Protein AF-A0A853MD20-F1 (afdb_monomer)

Foldseek 3Di:
DDPLVCQLVVQLCCLQPCDCDPNHVPHDRDDNVLSNVLSVVLSVVLVVCCVVDDPPCNVPVSVVSSVVSNCVSGND

pLDDT: mean 88.48, std 10.16, range [50.81, 96.19]

Secondary structure (DSSP, 8-state):
--GGGGHHHHHHHHHHHSTTSTT-TTSPPPPHHHHHHHHHHHHHHHHHHHHHSPTTTHHHHHHHHHHHHHHHHH--

Solvent-accessible surface area (backbone atoms only — not comparable to full-atom values): 4196 Å² total; per-residue (Å²): 132,68,82,71,83,47,46,32,59,53,45,25,50,47,47,60,58,37,36,57,26,97,90,28,65,84,41,74,76,55,55,68,68,61,29,47,52,30,13,53,53,20,35,51,53,25,55,55,44,47,75,70,40,58,94,81,48,34,81,56,49,26,59,48,52,28,51,52,44,35,39,73,68,68,58,128

Radius of gyration: 12.96 Å; Cα contacts (8 Å, |Δi|>4): 71; chains: 1; bounding box: 32×29×36 Å

Mean predicted aligned error: 4.75 Å

Structure (mmCIF, N/CA/C/O backbone):
data_AF-A0A853MD20-F1
#
_entry.id   AF-A0A853MD20-F1
#
loop_
_atom_site.group_PDB
_atom_site.id
_atom_site.type_symbol
_atom_site.label_atom_id
_atom_site.label_alt_id
_atom_site.label_comp_id
_atom_site.label_asym_id
_atom_site.label_entity_id
_atom_site.label_seq_id
_atom_site.pdbx_PDB_ins_code
_atom_site.Cartn_x
_atom_site.Cartn_y
_atom_site.Cartn_z
_atom_site.occupancy
_atom_site.B_iso_or_equiv
_atom_site.auth_seq_id
_atom_site.auth_comp_id
_atom_site.auth_asym_id
_atom_site.auth_atom_id
_atom_site.pdbx_PDB_model_num
ATOM 1 N N . MET A 1 1 ? 9.960 -18.477 -9.749 1.00 50.81 1 MET A N 1
ATOM 2 C CA . MET A 1 1 ? 8.785 -17.658 -9.393 1.00 50.81 1 MET A CA 1
ATOM 3 C C . MET A 1 1 ? 9.263 -16.222 -9.441 1.00 50.81 1 MET A C 1
ATOM 5 O O . MET A 1 1 ? 10.196 -15.903 -8.716 1.00 50.81 1 MET A O 1
ATOM 9 N N . ASP A 1 2 ? 8.781 -15.445 -10.406 1.00 55.00 2 ASP A N 1
ATOM 10 C CA . ASP A 1 2 ? 9.323 -14.112 -10.678 1.00 55.00 2 ASP A CA 1
ATOM 11 C C . ASP A 1 2 ? 8.990 -13.146 -9.526 1.00 55.00 2 ASP A C 1
ATOM 13 O O . ASP A 1 2 ? 7.909 -13.260 -8.935 1.00 55.00 2 ASP A O 1
ATOM 17 N N . LYS A 1 3 ? 9.900 -12.222 -9.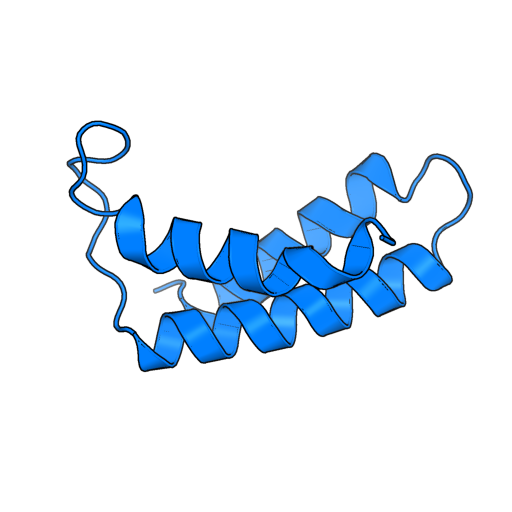181 1.00 55.53 3 LYS A N 1
ATOM 18 C CA . LYS A 1 3 ? 9.745 -11.286 -8.039 1.00 55.53 3 LYS A CA 1
ATOM 19 C C . LYS A 1 3 ? 8.443 -10.478 -8.118 1.00 55.53 3 LYS A C 1
ATOM 21 O O . LYS A 1 3 ?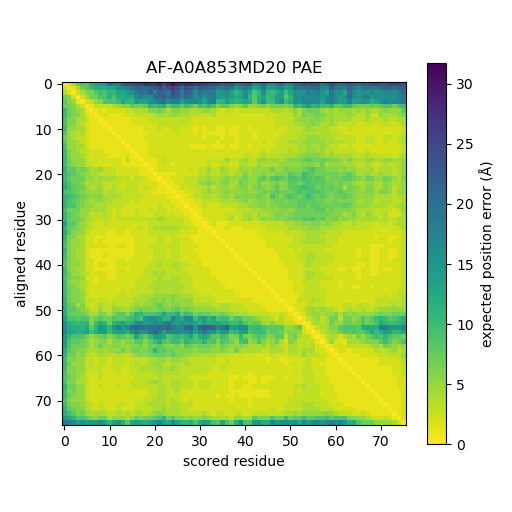 7.893 -10.091 -7.088 1.00 55.53 3 LYS A O 1
ATOM 26 N N . GLN A 1 4 ? 7.931 -10.272 -9.328 1.00 58.19 4 GLN A N 1
ATOM 27 C CA . GLN A 1 4 ? 6.755 -9.453 -9.604 1.00 58.19 4 GLN A CA 1
ATOM 28 C C . GLN A 1 4 ? 5.422 -10.091 -9.192 1.00 58.19 4 GLN A C 1
ATOM 30 O O . GLN A 1 4 ? 4.486 -9.372 -8.846 1.00 58.19 4 GLN A O 1
ATOM 35 N N . ASN A 1 5 ? 5.327 -11.424 -9.132 1.00 62.19 5 ASN A N 1
ATOM 36 C CA . ASN A 1 5 ? 4.040 -12.099 -8.906 1.00 62.19 5 ASN A CA 1
ATOM 37 C C . ASN A 1 5 ? 3.478 -11.913 -7.486 1.00 62.19 5 ASN A C 1
ATOM 39 O O . ASN A 1 5 ? 2.322 -12.245 -7.236 1.00 62.19 5 ASN A O 1
ATOM 43 N N . LEU A 1 6 ? 4.280 -11.403 -6.547 1.00 81.19 6 LEU A N 1
ATOM 44 C CA . LEU A 1 6 ? 3.897 -11.261 -5.140 1.00 81.19 6 LEU A CA 1
ATOM 45 C C . LEU A 1 6 ? 3.754 -9.808 -4.684 1.00 81.19 6 LEU A C 1
ATOM 47 O O . LEU A 1 6 ? 3.308 -9.577 -3.563 1.00 81.19 6 LEU A O 1
ATOM 51 N N . LEU A 1 7 ? 4.095 -8.823 -5.517 1.00 86.19 7 LEU A N 1
ATOM 52 C CA . LEU A 1 7 ? 4.198 -7.430 -5.077 1.00 86.19 7 LEU A CA 1
ATOM 53 C C . LEU A 1 7 ? 2.841 -6.864 -4.626 1.00 86.19 7 LEU A C 1
ATOM 55 O O . LEU A 1 7 ? 2.740 -6.283 -3.548 1.00 86.19 7 LEU A O 1
ATOM 59 N N . GLY A 1 8 ? 1.774 -7.139 -5.382 1.00 89.38 8 GLY A N 1
ATOM 60 C CA . GLY A 1 8 ? 0.409 -6.777 -4.984 1.00 89.38 8 GLY A CA 1
ATOM 61 C C . GLY A 1 8 ? -0.043 -7.477 -3.701 1.00 89.38 8 GLY A C 1
ATOM 62 O O . GLY A 1 8 ? -0.624 -6.840 -2.828 1.00 89.38 8 GLY A O 1
ATOM 63 N N . LEU A 1 9 ? 0.285 -8.761 -3.530 1.00 93.00 9 LEU A N 1
ATOM 64 C CA . LEU A 1 9 ? -0.043 -9.498 -2.306 1.00 93.00 9 LEU A CA 1
ATOM 65 C C . LEU A 1 9 ? 0.672 -8.897 -1.088 1.00 93.00 9 LEU A C 1
ATOM 67 O O . LEU A 1 9 ? 0.052 -8.702 -0.046 1.00 93.00 9 LEU A O 1
ATOM 71 N N . VAL A 1 10 ? 1.956 -8.560 -1.224 1.00 93.00 10 VAL A N 1
ATOM 72 C CA . VAL A 1 10 ? 2.744 -7.938 -0.152 1.00 93.00 10 VAL A CA 1
ATOM 73 C C . VAL A 1 10 ? 2.159 -6.580 0.229 1.00 93.00 10 VAL A C 1
ATOM 75 O O . VAL A 1 10 ? 1.925 -6.343 1.413 1.00 93.00 10 VAL A O 1
ATOM 78 N N . ILE A 1 11 ? 1.855 -5.718 -0.747 1.00 93.31 11 ILE A N 1
ATOM 79 C CA . ILE A 1 11 ? 1.226 -4.415 -0.481 1.00 93.31 11 ILE A CA 1
ATOM 80 C C . ILE A 1 11 ? -0.125 -4.609 0.219 1.00 93.31 11 ILE A C 1
ATOM 82 O O . ILE A 1 11 ? -0.374 -3.975 1.242 1.00 93.31 11 ILE A O 1
ATOM 86 N N . PHE A 1 12 ? -0.972 -5.511 -0.279 1.00 95.19 12 PHE A N 1
ATOM 87 C CA . PHE A 1 12 ? -2.285 -5.783 0.307 1.00 95.19 12 PHE A CA 1
ATOM 88 C C . PHE A 1 12 ? -2.187 -6.233 1.769 1.00 95.19 12 PHE A C 1
ATOM 90 O O . PHE A 1 12 ? -2.843 -5.660 2.639 1.00 95.19 12 PHE A O 1
ATOM 97 N N . LEU A 1 13 ? -1.337 -7.224 2.053 1.00 95.19 13 LEU A N 1
ATOM 98 C CA . LEU A 1 13 ? -1.158 -7.753 3.403 1.00 95.19 13 LEU A CA 1
ATOM 99 C C . LEU A 1 13 ? -0.579 -6.702 4.352 1.00 95.19 13 LEU A C 1
ATOM 101 O O . LEU A 1 13 ? -1.032 -6.603 5.488 1.00 95.19 13 LEU A O 1
ATOM 105 N N . ILE A 1 14 ? 0.377 -5.890 3.896 1.00 94.44 14 ILE A N 1
ATOM 106 C CA . ILE A 1 14 ? 0.944 -4.801 4.700 1.00 94.44 14 ILE A CA 1
ATOM 107 C C . ILE A 1 14 ? -0.142 -3.788 5.067 1.00 94.44 14 ILE A C 1
ATOM 109 O O . ILE A 1 14 ? -0.290 -3.450 6.240 1.00 94.44 14 ILE A O 1
ATOM 113 N N . LEU A 1 15 ? -0.924 -3.331 4.087 1.00 94.00 15 LEU A N 1
ATOM 114 C CA . LEU A 1 15 ? -1.974 -2.337 4.314 1.00 94.00 15 LEU A CA 1
ATOM 115 C C . LEU A 1 15 ? -3.100 -2.862 5.214 1.00 94.00 15 LEU A C 1
ATOM 117 O O . LEU A 1 15 ? -3.703 -2.078 5.942 1.00 94.00 15 LEU A O 1
ATOM 121 N N . LEU A 1 16 ? -3.372 -4.168 5.179 1.00 94.94 16 LEU A N 1
ATOM 122 C CA . LEU A 1 16 ? -4.418 -4.789 5.986 1.00 94.94 16 LEU A CA 1
ATOM 123 C C . LEU A 1 16 ? -3.957 -5.130 7.412 1.00 94.94 16 LEU A C 1
ATOM 125 O O . LEU A 1 16 ? -4.733 -4.981 8.350 1.00 94.94 16 LEU A O 1
ATOM 129 N N . LEU A 1 17 ? -2.719 -5.609 7.581 1.00 95.06 17 LEU A N 1
ATOM 130 C CA . LEU A 1 17 ? -2.256 -6.216 8.837 1.00 95.06 17 LEU A CA 1
ATOM 131 C C . LEU A 1 17 ? -1.405 -5.287 9.710 1.00 95.06 17 LEU A C 1
ATOM 133 O O . LEU A 1 17 ? -1.328 -5.506 10.916 1.00 95.06 17 LEU A O 1
ATOM 137 N N . ILE A 1 18 ? -0.730 -4.286 9.133 1.00 94.62 18 ILE A N 1
ATOM 138 C CA . ILE A 1 18 ? 0.176 -3.408 9.893 1.00 94.62 18 ILE A CA 1
ATOM 139 C C . ILE A 1 18 ? -0.575 -2.337 10.702 1.00 94.62 18 ILE A C 1
ATOM 141 O O . ILE A 1 18 ? -0.200 -2.135 11.863 1.00 94.62 18 ILE A O 1
ATOM 145 N N . PRO A 1 19 ? -1.596 -1.635 10.168 1.00 92.94 19 PRO A N 1
ATOM 146 C CA . PRO A 1 19 ? -2.286 -0.600 10.932 1.00 92.94 19 PRO A CA 1
ATOM 147 C C . PRO A 1 19 ? -2.971 -1.156 12.185 1.00 92.94 19 PRO A C 1
ATOM 149 O O . PRO A 1 19 ? -3.720 -2.126 12.111 1.00 92.94 19 PRO A O 1
ATOM 152 N N . GLY A 1 20 ? -2.710 -0.552 13.345 1.00 88.12 20 GLY A N 1
ATOM 153 C CA . GLY A 1 20 ? -3.230 -1.022 14.633 1.00 88.12 20 GLY A CA 1
ATOM 154 C C . GLY A 1 20 ? -2.493 -2.236 15.218 1.00 88.12 20 GLY A C 1
ATOM 155 O O . GLY A 1 20 ? -2.834 -2.682 16.311 1.00 88.12 20 GLY A O 1
ATOM 156 N N . SER A 1 21 ? -1.470 -2.762 14.534 1.00 90.69 21 SER A N 1
ATOM 157 C CA . SER A 1 21 ? -0.589 -3.809 15.071 1.00 90.69 21 SER A CA 1
ATOM 158 C C . SER A 1 21 ? 0.508 -3.233 15.975 1.00 90.69 21 SER A C 1
ATOM 160 O O . SER A 1 21 ? 0.707 -2.021 16.043 1.00 90.69 21 SER A O 1
ATOM 162 N N . LEU A 1 22 ? 1.308 -4.107 16.597 1.00 94.44 22 LEU A N 1
ATOM 163 C CA . LEU A 1 22 ? 2.508 -3.713 17.352 1.00 94.44 22 LEU A CA 1
ATOM 164 C C . LEU A 1 22 ? 3.519 -2.906 16.517 1.00 94.44 22 LEU A C 1
ATOM 166 O O . LEU A 1 22 ? 4.265 -2.107 17.075 1.00 94.44 22 LEU A O 1
ATOM 170 N N . PHE A 1 23 ? 3.542 -3.092 15.193 1.00 91.06 23 PHE A N 1
ATOM 171 C CA . PHE A 1 23 ? 4.453 -2.380 14.291 1.00 91.06 23 PHE A CA 1
ATOM 172 C C . PHE A 1 23 ? 3.941 -0.990 13.893 1.00 91.06 23 PHE A C 1
ATOM 174 O O . PHE A 1 23 ? 4.717 -0.170 13.404 1.00 91.06 23 PHE A O 1
ATOM 181 N N . SER A 1 24 ? 2.648 -0.709 14.086 1.00 90.75 24 SER A N 1
ATOM 182 C CA . SER A 1 24 ? 2.060 0.604 13.810 1.00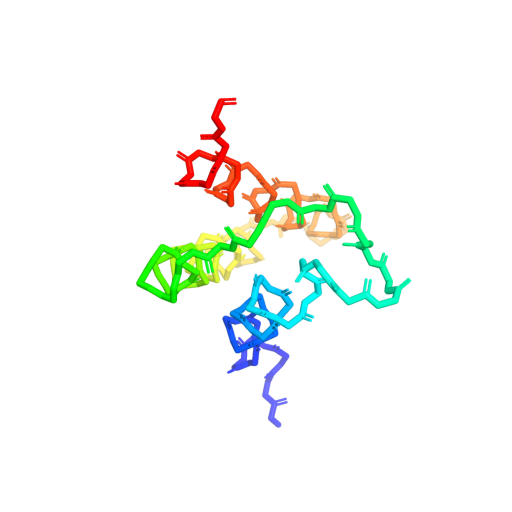 90.75 24 SER A CA 1
ATOM 183 C C . SER A 1 24 ? 0.791 0.846 14.643 1.00 90.75 24 SER A C 1
ATOM 185 O O . SER A 1 24 ? -0.315 0.929 14.101 1.00 90.75 24 SER A O 1
ATOM 187 N N . PRO A 1 25 ? 0.923 0.977 15.976 1.00 89.94 25 PRO A N 1
ATOM 188 C CA . PRO A 1 25 ? -0.229 1.024 16.879 1.00 89.94 25 PRO A CA 1
ATOM 189 C C . PRO A 1 25 ? -1.067 2.300 16.720 1.00 89.94 25 PRO A C 1
ATOM 191 O O . PRO A 1 25 ? -2.226 2.330 17.118 1.00 89.94 25 PRO A O 1
ATOM 194 N N . LEU A 1 26 ? -0.487 3.353 16.134 1.00 93.00 26 LEU A N 1
ATOM 195 C CA . LEU A 1 26 ? -1.141 4.647 15.918 1.00 93.00 26 LEU A CA 1
ATOM 196 C C . LEU A 1 26 ? -1.687 4.828 14.494 1.00 93.00 26 LEU A C 1
ATOM 198 O O . LEU A 1 26 ? -2.332 5.838 14.215 1.00 93.00 26 LEU A O 1
ATOM 202 N N . ALA A 1 27 ? -1.429 3.892 13.576 1.00 89.69 27 ALA A N 1
ATOM 203 C CA . ALA A 1 27 ? -1.948 3.996 12.218 1.00 89.69 27 ALA A CA 1
ATOM 204 C C . ALA A 1 27 ? -3.450 3.699 12.180 1.00 89.69 27 ALA A C 1
ATOM 206 O O . ALA A 1 27 ? -3.942 2.765 12.811 1.00 89.69 27 ALA A O 1
ATOM 207 N N . THR A 1 28 ? -4.187 4.492 11.400 1.00 90.25 28 THR A N 1
ATOM 208 C CA . THR A 1 28 ? -5.622 4.274 11.211 1.00 90.25 28 THR A CA 1
ATOM 209 C C . THR A 1 28 ? -5.861 3.007 10.385 1.00 90.25 28 THR A C 1
ATOM 211 O O . THR A 1 28 ? -5.259 2.885 9.316 1.00 90.25 28 THR A O 1
ATOM 214 N N . PRO A 1 29 ? -6.763 2.103 10.815 1.00 91.25 29 PRO A N 1
ATOM 215 C CA . PRO A 1 29 ? -7.148 0.945 10.020 1.00 91.25 29 PRO A CA 1
ATOM 216 C C . PRO A 1 29 ? -7.615 1.336 8.618 1.00 91.25 29 PRO A C 1
ATOM 218 O O . PRO A 1 29 ? -8.334 2.326 8.430 1.00 91.25 29 PRO A O 1
ATOM 221 N N . ILE A 1 30 ? -7.192 0.548 7.634 1.00 92.50 30 ILE A N 1
ATOM 222 C CA . ILE A 1 30 ? -7.531 0.737 6.227 1.00 92.50 30 ILE A CA 1
ATOM 223 C C . ILE A 1 30 ? -8.623 -0.269 5.872 1.00 92.50 30 ILE A C 1
ATOM 225 O O . ILE A 1 30 ? -8.531 -1.448 6.198 1.00 92.50 30 ILE A O 1
ATOM 229 N N . ASP A 1 31 ? -9.669 0.212 5.205 1.00 92.50 31 ASP A N 1
ATOM 230 C CA . ASP A 1 31 ? -10.737 -0.641 4.694 1.00 92.50 31 ASP A CA 1
ATOM 231 C C . ASP A 1 31 ? -10.200 -1.645 3.654 1.00 92.50 31 ASP A C 1
ATOM 233 O O . ASP A 1 31 ? -9.380 -1.291 2.801 1.00 92.50 31 ASP A O 1
ATOM 237 N N . GLY A 1 32 ? -10.684 -2.889 3.705 1.00 93.88 32 GLY A N 1
ATOM 238 C CA . GLY A 1 32 ? -10.188 -3.978 2.860 1.00 93.88 32 GLY A CA 1
ATOM 239 C C . GLY A 1 32 ? -10.343 -3.715 1.360 1.00 93.88 32 GLY A C 1
ATOM 240 O O . GLY A 1 32 ? -9.454 -4.072 0.585 1.00 93.88 32 GLY A O 1
ATOM 241 N N . TRP A 1 33 ? -11.411 -3.031 0.937 1.00 94.19 33 TRP A N 1
ATOM 242 C CA . TRP A 1 33 ? -11.606 -2.666 -0.468 1.00 94.19 33 TRP A CA 1
ATOM 243 C C . TRP A 1 33 ? -10.592 -1.612 -0.916 1.00 94.19 33 TRP A C 1
ATOM 245 O O . TRP A 1 33 ? -9.967 -1.758 -1.968 1.00 94.19 33 TRP A O 1
ATOM 255 N N . ARG A 1 34 ? -10.351 -0.584 -0.090 1.00 93.88 34 ARG A N 1
ATOM 256 C CA . ARG A 1 34 ? -9.320 0.437 -0.367 1.00 93.88 34 ARG A CA 1
ATOM 257 C C . ARG A 1 34 ? -7.917 -0.167 -0.398 1.00 93.88 34 ARG A C 1
ATOM 259 O O . ARG A 1 34 ? -7.128 0.198 -1.267 1.00 93.88 34 ARG A O 1
ATOM 266 N N . ALA A 1 35 ? -7.618 -1.103 0.503 1.00 95.50 35 ALA A N 1
ATOM 267 C CA . ALA A 1 35 ? -6.351 -1.831 0.512 1.00 95.50 35 ALA A CA 1
ATOM 268 C C . ALA A 1 35 ? -6.173 -2.673 -0.761 1.00 95.50 35 ALA A C 1
ATOM 270 O O . ALA A 1 35 ? -5.092 -2.668 -1.350 1.00 95.50 35 ALA A O 1
ATOM 271 N N . MET A 1 36 ? -7.229 -3.355 -1.219 1.00 96.06 36 MET A N 1
ATOM 272 C CA . MET A 1 36 ? -7.183 -4.160 -2.442 1.00 96.06 36 MET A CA 1
ATOM 273 C C . MET A 1 36 ? -6.992 -3.292 -3.688 1.00 96.06 36 MET A C 1
ATOM 275 O O . MET A 1 36 ? -6.135 -3.600 -4.517 1.00 96.06 36 MET A O 1
ATOM 279 N N . LEU A 1 37 ? -7.729 -2.181 -3.794 1.00 96.19 37 LEU A N 1
ATOM 280 C CA . LEU A 1 37 ? -7.549 -1.212 -4.875 1.00 96.19 37 LEU A CA 1
ATOM 281 C C . LEU A 1 37 ? -6.117 -0.676 -4.904 1.00 96.19 37 LEU A C 1
ATOM 283 O O . LEU A 1 37 ? -5.470 -0.773 -5.942 1.00 96.19 37 LEU A O 1
ATOM 287 N N . ALA A 1 38 ? -5.605 -0.193 -3.768 1.00 95.56 38 ALA A N 1
ATOM 288 C CA . ALA A 1 38 ? -4.241 0.321 -3.671 1.00 95.56 38 ALA A CA 1
ATOM 289 C C . ALA A 1 38 ? -3.194 -0.729 -4.058 1.00 95.56 38 ALA A C 1
ATOM 291 O O . ALA A 1 38 ? -2.254 -0.427 -4.787 1.00 95.56 38 ALA A O 1
ATOM 292 N N . ALA A 1 39 ? -3.364 -1.974 -3.615 1.00 95.25 39 ALA A N 1
ATOM 293 C CA . ALA A 1 39 ? -2.448 -3.057 -3.938 1.00 95.25 39 ALA A CA 1
ATOM 294 C C . ALA A 1 39 ? -2.398 -3.365 -5.439 1.00 95.25 39 ALA A C 1
ATOM 296 O O . ALA A 1 39 ? -1.309 -3.456 -6.009 1.00 95.25 39 ALA A O 1
ATOM 297 N N . VAL A 1 40 ? -3.558 -3.498 -6.086 1.00 95.38 40 VAL A N 1
ATOM 298 C CA . VAL A 1 40 ? -3.642 -3.813 -7.520 1.00 95.38 40 VAL A CA 1
ATOM 299 C C . VAL A 1 40 ? -3.095 -2.664 -8.363 1.00 95.38 40 VAL A C 1
ATOM 301 O O . VAL A 1 40 ? -2.280 -2.895 -9.261 1.00 95.38 40 VAL A O 1
ATOM 304 N N . THR A 1 41 ? -3.489 -1.422 -8.071 1.00 95.81 41 THR A N 1
ATOM 305 C CA . THR A 1 41 ? -3.010 -0.263 -8.834 1.00 95.81 41 THR A CA 1
ATOM 306 C C . THR A 1 41 ? -1.517 -0.053 -8.635 1.00 95.81 41 THR A C 1
ATOM 308 O O . THR A 1 41 ? -0.791 0.074 -9.618 1.00 95.81 41 THR A O 1
ATOM 311 N N . SER A 1 42 ? -1.028 -0.074 -7.393 1.00 94.94 42 SER A N 1
ATOM 312 C CA . SER A 1 42 ? 0.391 0.153 -7.120 1.00 94.94 42 SER A CA 1
ATOM 313 C C . SER A 1 42 ? 1.261 -0.937 -7.725 1.00 94.94 42 SER A C 1
ATOM 315 O O . SER A 1 42 ? 2.270 -0.608 -8.339 1.00 94.94 42 SER A O 1
ATOM 317 N N . ALA A 1 43 ? 0.858 -2.209 -7.634 1.00 93.56 43 ALA A N 1
ATOM 318 C CA . ALA A 1 43 ? 1.593 -3.298 -8.273 1.00 93.56 43 ALA A CA 1
ATOM 319 C C . ALA A 1 43 ? 1.647 -3.139 -9.798 1.00 93.56 43 ALA A C 1
ATOM 321 O O . ALA A 1 43 ? 2.705 -3.320 -10.391 1.00 93.56 43 ALA A O 1
ATOM 322 N N . THR A 1 44 ? 0.543 -2.720 -10.423 1.00 93.38 44 THR A N 1
ATOM 323 C CA . THR A 1 44 ? 0.503 -2.466 -11.870 1.00 93.38 44 THR A CA 1
ATOM 324 C C . THR A 1 44 ? 1.490 -1.368 -12.269 1.00 93.38 44 THR A C 1
ATOM 326 O O . THR A 1 44 ? 2.314 -1.569 -13.160 1.00 93.38 44 THR A O 1
ATOM 329 N N . PHE A 1 45 ? 1.457 -0.216 -11.592 1.00 93.56 45 PHE A N 1
ATOM 330 C CA . PHE A 1 45 ? 2.370 0.891 -11.892 1.00 93.56 45 PHE A CA 1
ATOM 331 C C . PHE A 1 45 ? 3.830 0.553 -11.570 1.00 93.56 45 PHE A C 1
ATOM 333 O O . PHE A 1 45 ? 4.712 0.916 -12.342 1.00 93.56 45 PHE A O 1
ATOM 340 N N . ALA A 1 46 ? 4.084 -0.166 -10.476 1.00 91.44 46 ALA A N 1
ATOM 341 C CA . ALA A 1 46 ? 5.412 -0.642 -10.103 1.00 91.44 46 ALA A CA 1
ATOM 342 C C . ALA A 1 46 ? 6.006 -1.559 -11.180 1.00 91.44 46 ALA A C 1
ATOM 344 O O . ALA A 1 46 ? 7.125 -1.320 -11.627 1.00 91.44 46 ALA A O 1
ATOM 345 N N . THR A 1 47 ? 5.238 -2.545 -11.650 1.00 90.06 47 THR A N 1
ATOM 346 C CA . THR A 1 47 ? 5.653 -3.463 -12.719 1.00 90.06 47 THR A CA 1
ATOM 347 C C . THR A 1 47 ? 5.929 -2.729 -14.028 1.00 90.06 47 THR A C 1
ATOM 349 O O . THR A 1 47 ? 6.942 -2.988 -14.678 1.00 90.06 47 THR A O 1
ATOM 352 N N . LEU A 1 48 ? 5.053 -1.796 -14.416 1.00 89.56 48 LEU A N 1
ATOM 353 C CA . LEU A 1 48 ? 5.263 -0.991 -15.620 1.00 89.56 48 LEU A CA 1
ATOM 354 C C . LEU A 1 48 ? 6.539 -0.157 -15.512 1.00 89.56 48 LEU A C 1
ATOM 356 O O . LEU A 1 48 ? 7.321 -0.110 -16.459 1.00 89.56 48 LEU A O 1
ATOM 360 N N . LEU A 1 49 ? 6.755 0.476 -14.358 1.00 89.75 49 LEU A N 1
ATOM 361 C CA . LEU A 1 49 ? 7.906 1.335 -14.126 1.00 89.75 49 LEU A CA 1
ATOM 362 C C . LEU A 1 49 ? 9.216 0.548 -14.104 1.00 89.75 49 LEU A C 1
ATOM 364 O O . LEU A 1 49 ? 10.183 0.976 -14.724 1.00 89.75 49 LEU A O 1
ATOM 368 N N . GLU A 1 50 ? 9.235 -0.614 -13.454 1.00 86.19 50 GLU A N 1
ATOM 369 C CA . GLU A 1 50 ? 10.383 -1.524 -13.454 1.00 86.19 50 GLU A CA 1
ATOM 370 C C . GLU A 1 50 ? 10.750 -1.931 -14.891 1.00 86.19 50 GLU A C 1
ATOM 372 O O . GLU A 1 50 ? 11.924 -1.916 -15.260 1.00 86.19 50 GLU A O 1
ATOM 377 N N . GLY A 1 51 ? 9.743 -2.179 -15.739 1.00 86.12 51 GLY A N 1
ATOM 378 C CA . GLY A 1 51 ? 9.926 -2.524 -17.151 1.00 86.12 51 GLY A CA 1
ATOM 379 C C . GLY A 1 51 ? 10.496 -1.405 -18.033 1.00 86.12 51 GLY A C 1
ATOM 380 O O . GLY A 1 51 ? 11.078 -1.703 -19.077 1.00 86.12 51 GLY A O 1
ATOM 381 N N . ILE A 1 52 ? 10.359 -0.135 -17.635 1.00 87.25 52 ILE A N 1
ATOM 382 C CA . ILE A 1 52 ? 10.886 1.024 -18.386 1.00 87.25 52 ILE A CA 1
ATOM 383 C C . ILE A 1 52 ? 12.111 1.669 -17.735 1.00 87.25 52 ILE A C 1
ATOM 385 O O . ILE A 1 52 ? 12.816 2.446 -18.381 1.00 87.25 52 ILE A O 1
ATOM 389 N N . SER A 1 53 ? 12.364 1.387 -16.459 1.00 81.81 53 SER A N 1
ATOM 390 C CA . SER A 1 53 ? 13.423 2.044 -15.704 1.00 81.81 53 SER A CA 1
ATOM 391 C C . SER A 1 53 ? 14.819 1.592 -16.161 1.00 81.81 53 SER A C 1
ATOM 393 O O . SER A 1 53 ? 15.086 0.392 -16.281 1.00 81.81 53 SER A O 1
ATOM 395 N N . PRO A 1 54 ? 15.751 2.532 -16.407 1.00 81.69 54 PRO A N 1
ATOM 396 C CA . PRO A 1 54 ? 17.157 2.204 -16.598 1.00 81.69 54 PRO A CA 1
ATOM 397 C C . PRO A 1 54 ? 17.708 1.415 -15.408 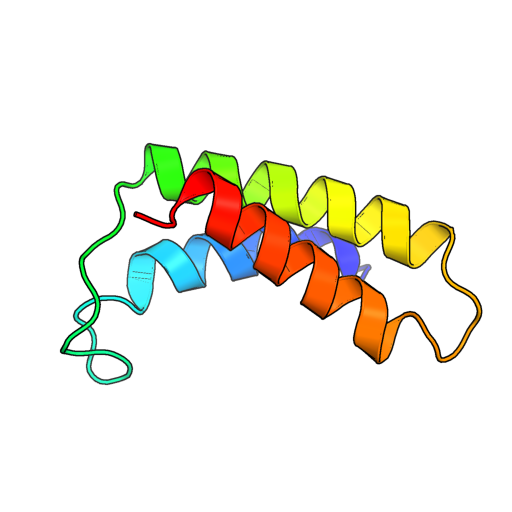1.00 81.69 54 PRO A C 1
ATOM 399 O O . PRO A 1 54 ? 17.443 1.770 -14.254 1.00 81.69 54 PRO A O 1
ATOM 402 N N . ARG A 1 55 ? 18.524 0.388 -15.687 1.00 77.81 55 ARG A N 1
ATOM 403 C CA . ARG A 1 55 ? 19.168 -0.446 -14.657 1.00 77.81 55 ARG A CA 1
ATOM 404 C C . ARG A 1 55 ? 19.856 0.440 -13.612 1.00 77.81 55 ARG A C 1
ATOM 406 O O . ARG A 1 55 ? 20.756 1.204 -13.960 1.00 77.81 55 ARG A O 1
ATOM 413 N N . GLY A 1 56 ? 19.426 0.340 -12.354 1.00 74.69 56 GLY A N 1
ATOM 414 C CA . GLY A 1 56 ? 19.941 1.122 -11.226 1.00 74.69 56 GLY A CA 1
ATOM 415 C C . GLY A 1 56 ? 19.029 2.264 -10.762 1.00 74.69 56 GLY A C 1
ATOM 416 O O . GLY A 1 56 ? 19.160 2.707 -9.622 1.00 74.69 56 GLY A O 1
ATOM 417 N N . THR A 1 57 ? 18.091 2.727 -11.596 1.00 81.06 57 THR A N 1
ATOM 418 C CA . THR A 1 57 ? 17.059 3.711 -11.198 1.00 81.06 57 THR A CA 1
ATOM 419 C C . THR A 1 57 ? 15.750 3.056 -10.748 1.00 81.06 57 THR A C 1
ATOM 421 O O . THR A 1 57 ? 14.955 3.687 -10.051 1.00 81.06 57 THR A O 1
ATOM 424 N N . ASP A 1 58 ? 15.544 1.784 -11.084 1.00 79.44 58 ASP A N 1
ATOM 425 C CA . ASP A 1 58 ? 14.485 0.889 -10.593 1.00 79.44 58 ASP A CA 1
ATOM 426 C C . ASP A 1 58 ? 14.395 0.855 -9.061 1.00 79.44 58 ASP A C 1
ATOM 428 O O . ASP A 1 58 ? 13.307 0.981 -8.499 1.00 79.44 58 ASP A O 1
ATOM 432 N N . ASN A 1 59 ? 15.541 0.795 -8.376 1.00 87.31 59 ASN A N 1
ATOM 433 C CA . ASN A 1 59 ? 15.611 0.746 -6.909 1.00 87.31 59 ASN A CA 1
ATOM 434 C C . ASN A 1 59 ? 15.005 1.970 -6.203 1.00 87.31 59 ASN A C 1
ATOM 436 O O . ASN A 1 59 ? 14.605 1.871 -5.044 1.00 87.31 59 ASN A O 1
ATOM 440 N N . LEU A 1 60 ? 14.959 3.122 -6.875 1.00 87.81 60 LEU A N 1
ATOM 441 C CA . LEU A 1 60 ? 14.377 4.359 -6.344 1.00 87.81 60 LEU A CA 1
ATOM 442 C C . LEU A 1 60 ? 12.993 4.623 -6.933 1.00 87.81 60 LEU A C 1
ATOM 444 O O . LEU A 1 60 ? 12.060 4.959 -6.208 1.00 87.81 60 LEU A O 1
ATOM 448 N N . SER A 1 61 ? 12.857 4.457 -8.246 1.00 89.56 61 SER A N 1
ATOM 449 C CA . SER A 1 61 ? 11.632 4.774 -8.972 1.00 89.56 61 SER A CA 1
ATOM 450 C C . SER A 1 61 ? 10.474 3.845 -8.589 1.00 89.56 61 SER A C 1
ATOM 452 O O . SER A 1 61 ? 9.372 4.337 -8.339 1.00 89.56 61 SER A O 1
ATOM 454 N N . VAL A 1 62 ? 10.706 2.530 -8.466 1.00 91.38 62 VAL A N 1
ATOM 455 C CA . VAL A 1 62 ? 9.640 1.548 -8.199 1.00 91.38 62 VAL A CA 1
ATOM 456 C C . VAL A 1 62 ? 9.008 1.758 -6.816 1.00 91.38 62 VAL A C 1
ATOM 458 O O . VAL A 1 62 ? 7.779 1.898 -6.748 1.00 91.38 62 VAL A O 1
ATOM 461 N N . PRO A 1 63 ? 9.775 1.873 -5.710 1.00 90.88 63 PRO A N 1
ATOM 462 C CA . PRO A 1 63 ? 9.197 2.188 -4.405 1.00 90.88 63 PRO A CA 1
ATOM 463 C C . PRO A 1 63 ? 8.543 3.572 -4.360 1.00 90.88 63 PRO A C 1
ATOM 465 O O . PRO A 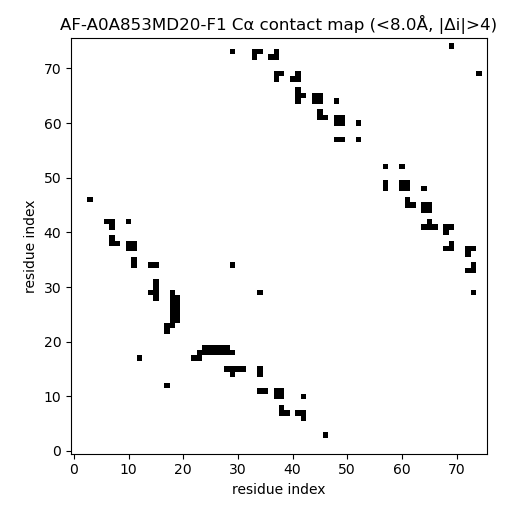1 63 ? 7.504 3.727 -3.721 1.00 90.88 63 PRO A O 1
ATOM 468 N N . LEU A 1 64 ? 9.109 4.568 -5.052 1.00 93.50 64 LEU A N 1
ATOM 469 C CA . LEU A 1 64 ? 8.572 5.930 -5.063 1.00 93.50 64 LEU A CA 1
ATOM 470 C C . LEU A 1 64 ? 7.189 5.987 -5.719 1.00 93.50 64 LEU A C 1
ATOM 472 O O . LEU A 1 64 ? 6.250 6.516 -5.126 1.00 93.50 64 LEU A O 1
ATOM 476 N N . ILE A 1 65 ? 7.036 5.404 -6.909 1.00 94.44 65 ILE A N 1
ATOM 477 C CA . ILE A 1 65 ? 5.734 5.340 -7.586 1.00 94.44 65 ILE A CA 1
ATOM 478 C C . ILE A 1 65 ? 4.746 4.492 -6.788 1.00 94.44 65 ILE A C 1
ATOM 480 O O . ILE A 1 65 ? 3.594 4.893 -6.631 1.00 94.44 65 ILE A O 1
ATOM 484 N N . THR A 1 66 ? 5.199 3.375 -6.213 1.00 93.62 66 THR A N 1
ATOM 485 C CA . THR A 1 66 ? 4.374 2.555 -5.313 1.00 93.62 66 THR A CA 1
ATOM 486 C C . THR A 1 66 ? 3.818 3.399 -4.164 1.00 93.62 66 THR A C 1
ATOM 488 O O . THR A 1 66 ? 2.610 3.381 -3.920 1.00 93.62 66 THR A O 1
ATOM 491 N N . ALA A 1 67 ? 4.671 4.176 -3.490 1.00 93.25 67 ALA A N 1
ATOM 492 C CA . ALA A 1 67 ? 4.277 5.034 -2.376 1.00 93.25 67 ALA A CA 1
ATOM 493 C C . ALA A 1 67 ? 3.310 6.147 -2.808 1.00 93.25 67 ALA A C 1
ATOM 495 O O . ALA A 1 67 ? 2.318 6.384 -2.121 1.00 93.25 67 ALA A O 1
ATOM 496 N N . ILE A 1 68 ? 3.553 6.786 -3.958 1.00 95.94 68 ILE A N 1
ATOM 497 C CA . ILE A 1 68 ? 2.675 7.831 -4.507 1.00 95.94 68 ILE A CA 1
ATOM 498 C C . ILE A 1 68 ? 1.278 7.273 -4.786 1.00 95.94 68 ILE A C 1
ATOM 500 O O . ILE A 1 68 ? 0.290 7.870 -4.366 1.00 95.94 68 ILE A O 1
ATOM 504 N N . VAL A 1 69 ? 1.173 6.119 -5.450 1.00 95.88 69 VAL A N 1
ATOM 505 C CA . VAL A 1 69 ? -0.129 5.514 -5.776 1.00 95.88 69 VAL A CA 1
ATOM 506 C C . VAL A 1 69 ? -0.875 5.094 -4.507 1.00 95.88 69 VAL A C 1
ATOM 508 O O . VAL A 1 69 ? -2.068 5.375 -4.378 1.00 95.88 69 VAL A O 1
ATOM 511 N N . VAL A 1 70 ? -0.178 4.492 -3.534 1.00 94.50 70 VAL A N 1
ATOM 512 C CA . VAL A 1 70 ? -0.769 4.168 -2.224 1.00 94.50 70 VAL A CA 1
ATOM 513 C C . VAL A 1 70 ? -1.286 5.437 -1.542 1.00 94.50 70 VAL A C 1
ATOM 515 O O . VAL A 1 70 ? -2.417 5.452 -1.056 1.00 94.50 70 VAL A O 1
ATOM 518 N N . TRP A 1 71 ? -0.497 6.513 -1.531 1.00 93.94 71 TRP A N 1
ATOM 519 C CA . TRP A 1 71 ? -0.897 7.783 -0.932 1.00 93.94 71 TRP A CA 1
ATOM 520 C C . TRP A 1 71 ? -2.101 8.410 -1.643 1.00 93.94 71 TRP A C 1
ATOM 522 O O . TRP A 1 71 ? -3.016 8.860 -0.969 1.00 93.94 71 TRP A O 1
ATOM 532 N N . LEU A 1 72 ? -2.182 8.369 -2.973 1.00 95.12 72 LEU A N 1
ATOM 533 C CA . LEU A 1 72 ? -3.332 8.911 -3.709 1.00 95.12 72 LEU A CA 1
ATOM 534 C C . LEU A 1 72 ? -4.653 8.185 -3.402 1.00 95.12 72 LEU A C 1
ATOM 536 O O . LEU A 1 72 ? -5.719 8.790 -3.470 1.00 95.12 72 LEU A O 1
ATOM 540 N N . ILE A 1 73 ? -4.598 6.892 -3.079 1.00 93.81 73 ILE A N 1
ATOM 541 C CA . ILE A 1 73 ? -5.796 6.072 -2.821 1.00 93.81 73 ILE A CA 1
ATOM 542 C C . ILE A 1 73 ? -6.180 6.083 -1.337 1.00 93.81 73 ILE A C 1
ATOM 544 O O . ILE A 1 73 ? -7.366 6.060 -0.975 1.00 93.81 73 ILE A O 1
ATOM 548 N N . ILE A 1 74 ? -5.179 6.073 -0.459 1.00 91.69 74 ILE A N 1
ATOM 549 C CA . ILE A 1 74 ? -5.359 5.884 0.984 1.00 91.69 74 ILE A CA 1
ATOM 550 C C . ILE A 1 74 ? -5.233 7.199 1.748 1.00 91.69 74 ILE A C 1
ATOM 552 O O . ILE A 1 74 ? -5.972 7.395 2.721 1.00 91.69 74 ILE A O 1
ATOM 556 N N . GLY A 1 75 ? -4.326 8.067 1.299 1.00 84.19 75 GLY A N 1
ATOM 557 C CA . GLY A 1 75 ? -4.027 9.366 1.885 1.00 84.19 75 GLY A CA 1
ATOM 558 C C . GLY A 1 75 ? -5.292 10.181 2.100 1.00 84.19 75 GLY A C 1
ATOM 559 O O . GLY A 1 75 ? -6.228 10.150 1.299 1.00 84.19 75 GLY A O 1
ATOM 560 N N . ARG A 1 76 ? -5.329 10.837 3.253 1.00 65.38 76 ARG A N 1
ATOM 561 C CA . ARG A 1 76 ? -6.371 11.773 3.651 1.00 65.38 76 ARG A CA 1
ATOM 562 C C . ARG A 1 76 ? -5.756 13.154 3.749 1.00 65.38 76 ARG A C 1
ATOM 564 O O . ARG A 1 76 ? -4.596 13.215 4.219 1.00 65.38 76 ARG A O 1
#

Organism: NCBI:txid533240

Sequence (76 aa):
MDKQNLLGLVIFLILLLIPGSLFSPLATPIDGWRAMLAAVTSATFATLLEGISPRGTDNLSVPLITAIVVWLIIGR

=== Feature glossary ===
Feature key, reading from the visual/contextual features back to the raw sequence:

Rendered structure images. Six rendered views show the 3D structure from the faces of a cube — i.e. along ±x, ±y, ±z. Rendering representation is drawn randomly per protein from cartoon (secondary-structure r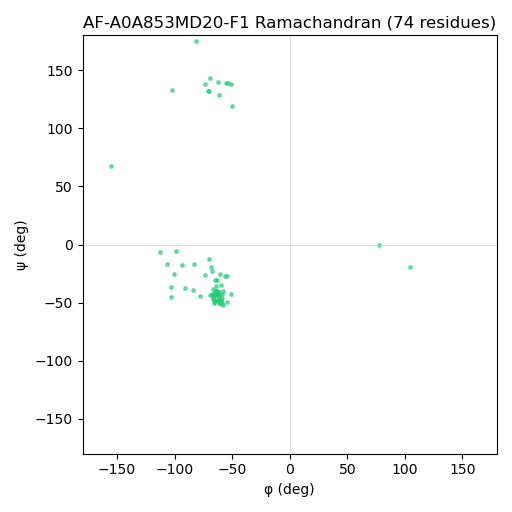ibbons), sticks (backbone bonds), or molecular surface; coloring is either N→C rainbow (blue at the N-terminus through red at the C-terminus) or one color per chain.

Contact-map, Ramachandran, and PAE plots. The contact map is a binary N×N matrix image: pixel (i, j) is dark where Cα_i and Cα_j are within 8 Å and |i−j|>4. Because the |i−j|>4 filter removes local helical contacts, off-diagonal stripes parallel to the main diagonal indicate parallel β-sheets; stripes perpendicular to it indicate antiparallel β-sheets. The Ramachandran plot scatters every residue's (φ, ψ) pair against the sterically allowed regions. The PAE heatmap renders the predicted-aligned-error matrix.

InterPro / GO / CATH / organism. Database cross-references. InterPro integrates a dozen domain/family signature databases into unified entries with residue-range hits. GO terms attach function/process/location labels with evidence codes. CATH c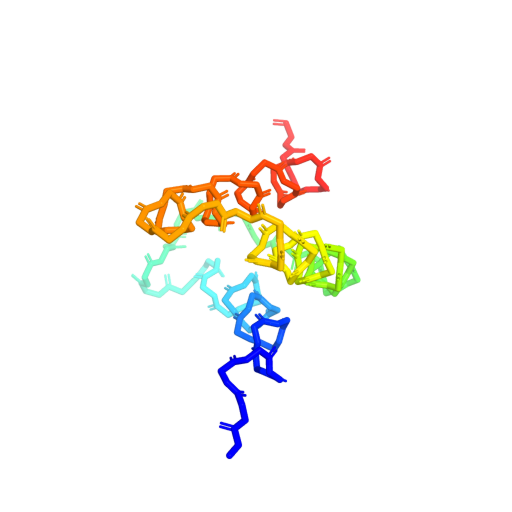odes position the fold in a four-level structural taxonomy. Organism is the NCBI-taxonomy species name.

Nearest PDB structures. The Foldseek neighbor list gives the closest experimentally determined structures in the PDB, ranked by structural alignment. TM-score near 1 means near-identical fold; near 0.3 means only rough topology match. This is how one finds what a novel AlphaFold prediction most resembles in the solved-structure universe.

Predicted aligned error. PAE(i, j) answers: if I align the predicted and true structures on residue i, how far off (in Å) do I expect residue j to be? A block-diagonal PAE matrix with low values on the blocks and high values off-diagonal is the signature of a multi-domain protein with confidently predicted domains but uncertain inter-domain orientation.

Solvent-accessible surface area. Accessible surface area quantifies burial. A residue with SASA near zero is packed into the hydrophobic core; one with SASA >100 Å² sits on the surface. Computed here via the Shrake–Rupley numerical algorithm with a 1.4 Å probe.

B-factor. B-factor (Debye–Waller factor) reflects atomic displacement in the crystal lattice. It is an experimental observable (units Å²), not a prediction; low values mean the atom is pinned down, high values mean it moves or is heterogeneous across the crystal.

pLDDT. For AlphaFold models, the B-factor field carries pLDDT — the model's own estimate of local accuracy on a 0–100 scale. Regions with pLDDT<50 should be treated as essentially unmodeled; they often correspond to intrinsically disordered segments.

Backbone torsions (φ/ψ). φ (phi) and ψ (psi) are the two rotatable backbone dihedrals per residue: φ is the C(i-1)–N–Cα–C torsion, ψ is the N–Cα–C–N(i+1) torsion, both in degrees on (−180°, 180°]. α-helical residues cluster near (−60°, −45°); β-strand residues near (−120°, +130°). A Ramachandran plot is simply a scatter of (φ, ψ) for every residue.

Radius of gyration, Cα cont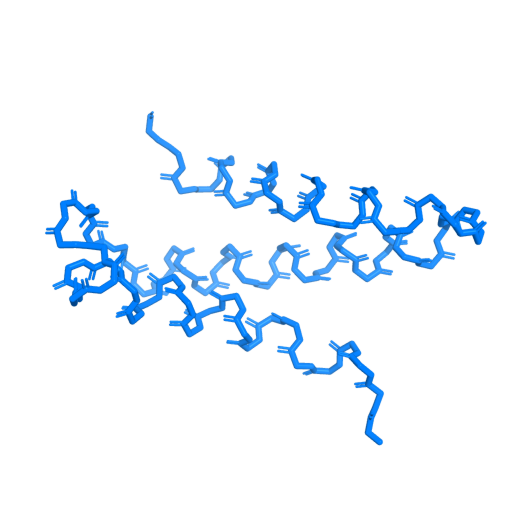acts, bounding box. Radius of gyration (Rg) is the root-mean-square distance of Cα atoms from their centroid — a single number for overall size and compactness. A globular domain of N residues h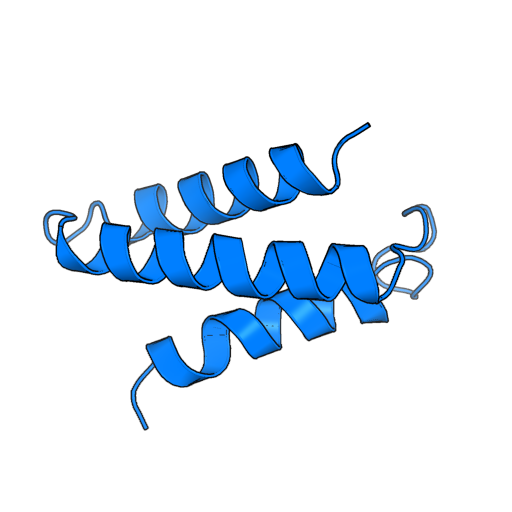as Rg ≈ 2.2·N^0.38 Å; an extended or disordered chain has a much larger Rg. The Cα contact count is the number of residue pairs whose Cα atoms are within 8 Å and are more than four positions apart in sequence — a standard proxy for tertiary packing density. The bounding box is the smallest axis-aligned box enclosing all Cα atoms.

Secondary structure (3-state, P-SEA). Three-state secondary structure (P-SEA) collapses the eight DSSP classes into helix (a), strand (b), and coil (c). P-SEA assigns these from Cα geometry alone — distances and angles — without requiring backbone oxygens, so it works on any Cα trace.

Secondary structure (8-state, DSSP). DSSP 8-state secondary structure assigns each residue one of H (α-helix), G (3₁₀-helix), I (π-helix), E (extended β-strand), B (isolated β-bridge), T (hydrogen-bonded turn), S (bend), or '-' (coil). The assignment is computed from backbone hydrogen-bond geometry via the Kabsch–Sander algorithm.

Foldseek 3Di. A 3Di character summarizes, for each residue, the relative orientation of the Cα frame of its nearest spatial neighbor. Because it encodes fold topology rather than chemistry, 3Di alignments detect remote structural similarity that sequence alignment misses.

mmCIF coordinates. The mmCIF block holds the 3D Cartesian coordinates of each backbone atom (N, Cα, C, O) in ångströms. mmCIF is the PDB's canonical archive format — a tagged-loop text representation of the atomic model.

Sequence. Sequence gives the chain of amino acids in standard one-letter code (A=alanine, C=cysteine, …, Y=tyrosine), read N→C. It is the only feature that is directly encoded by the gene; all structural features are derived from the folded form of this sequence.